Protein AF-A0ABD5MDP4-F1 (afdb_monomer_lite)

Organism: NCBI:txid2996466

Structure (mmCIF, N/CA/C/O backbone):
data_AF-A0ABD5MDP4-F1
#
_entry.id   AF-A0ABD5MDP4-F1
#
loop_
_atom_site.group_PDB
_atom_site.id
_atom_site.type_symbol
_atom_site.label_atom_id
_atom_site.label_alt_id
_atom_site.label_comp_id
_atom_site.label_asym_id
_atom_site.label_entity_id
_atom_site.label_seq_id
_atom_site.pdbx_PDB_ins_code
_atom_site.Cartn_x
_atom_site.Cartn_y
_atom_site.Cartn_z
_atom_site.occupancy
_atom_site.B_iso_or_equiv
_atom_site.auth_seq_id
_atom_site.auth_comp_id
_atom_site.auth_asym_id
_atom_site.auth_atom_id
_atom_site.pdbx_PDB_model_num
ATOM 1 N N . MET A 1 1 ? 26.139 4.457 -11.406 1.00 46.72 1 MET A N 1
ATOM 2 C CA . MET A 1 1 ? 25.271 3.274 -11.198 1.00 46.72 1 MET A CA 1
ATOM 3 C C . MET A 1 1 ? 23.935 3.523 -11.882 1.00 46.72 1 MET A C 1
ATOM 5 O O . MET A 1 1 ? 23.224 4.435 -11.483 1.00 46.72 1 MET A O 1
ATOM 9 N N . VAL A 1 2 ? 23.609 2.791 -12.949 1.00 52.56 2 VAL A N 1
ATOM 10 C CA . VAL A 1 2 ? 22.329 2.968 -13.654 1.00 52.56 2 VAL A CA 1
ATOM 11 C C . VAL A 1 2 ? 21.252 2.224 -12.868 1.00 52.56 2 VAL A C 1
ATOM 13 O O . VAL A 1 2 ? 21.231 0.996 -12.859 1.00 52.56 2 VAL A O 1
ATOM 16 N N . VAL A 1 3 ? 20.374 2.953 -12.176 1.00 63.22 3 VAL A N 1
ATOM 17 C CA . VAL A 1 3 ? 19.258 2.339 -11.443 1.00 63.22 3 VAL A CA 1
ATOM 18 C C . VAL A 1 3 ? 18.331 1.673 -12.455 1.00 63.22 3 VAL A C 1
ATOM 20 O O . VAL A 1 3 ? 17.702 2.339 -13.293 1.00 63.22 3 VAL A O 1
ATOM 23 N N . SER A 1 4 ? 18.265 0.345 -12.380 1.00 73.38 4 SER A N 1
ATOM 24 C CA . SER A 1 4 ? 17.376 -0.472 -13.201 1.00 73.38 4 SER A CA 1
ATOM 25 C C . SER A 1 4 ? 15.920 -0.003 -13.029 1.00 73.38 4 SER A C 1
ATOM 27 O O . SER A 1 4 ? 15.520 0.420 -11.942 1.00 73.38 4 SER A O 1
ATOM 29 N N . ARG A 1 5 ? 15.094 -0.052 -14.091 1.00 67.62 5 ARG A N 1
ATOM 30 C CA . ARG A 1 5 ? 13.684 0.416 -14.038 1.00 67.62 5 ARG A CA 1
ATOM 31 C C . ARG A 1 5 ? 12.898 -0.205 -12.869 1.00 67.62 5 ARG A C 1
ATOM 33 O O . ARG A 1 5 ? 12.056 0.461 -12.280 1.00 67.62 5 ARG A O 1
ATOM 40 N N . ARG A 1 6 ? 13.231 -1.446 -12.489 1.00 69.38 6 ARG A N 1
ATOM 41 C CA . ARG A 1 6 ? 12.643 -2.155 -11.340 1.00 69.38 6 ARG A CA 1
ATOM 42 C C . ARG A 1 6 ? 12.987 -1.504 -9.997 1.00 69.38 6 ARG A C 1
ATOM 44 O O . ARG A 1 6 ? 12.098 -1.317 -9.178 1.00 69.38 6 ARG A O 1
ATOM 51 N N . GLN A 1 7 ? 14.245 -1.122 -9.774 1.00 78.44 7 GLN A N 1
ATOM 52 C CA . GLN A 1 7 ? 14.653 -0.459 -8.529 1.00 78.44 7 GLN A CA 1
ATOM 53 C C . GLN A 1 7 ? 14.045 0.937 -8.387 1.00 78.44 7 GLN A C 1
ATOM 55 O O . GLN A 1 7 ? 13.736 1.345 -7.273 1.00 78.44 7 GLN A O 1
ATOM 60 N N . ARG A 1 8 ? 13.846 1.669 -9.490 1.00 79.88 8 ARG A N 1
ATOM 61 C CA . ARG A 1 8 ? 13.152 2.967 -9.450 1.00 79.88 8 ARG A CA 1
ATOM 62 C C . ARG A 1 8 ? 11.709 2.828 -8.969 1.00 79.88 8 ARG A C 1
ATOM 64 O O . ARG A 1 8 ? 11.291 3.601 -8.119 1.00 79.88 8 ARG A O 1
ATOM 71 N N . PHE A 1 9 ? 10.997 1.807 -9.448 1.00 77.75 9 PHE A N 1
ATOM 72 C CA . PHE A 1 9 ? 9.636 1.509 -9.003 1.00 77.75 9 PHE A CA 1
ATOM 73 C C . PHE A 1 9 ? 9.571 1.189 -7.503 1.00 77.75 9 PHE A C 1
ATOM 75 O O . PHE A 1 9 ? 8.737 1.736 -6.791 1.00 77.75 9 PHE A O 1
ATOM 82 N N . VAL A 1 10 ? 10.488 0.349 -7.007 1.00 82.25 10 VAL A N 1
ATOM 83 C CA . VAL A 1 10 ? 10.533 0.003 -5.578 1.00 82.25 10 VAL A CA 1
ATOM 84 C C . VAL A 1 10 ? 10.825 1.235 -4.723 1.00 82.25 10 VAL A C 1
ATOM 86 O O . VAL A 1 10 ? 10.115 1.467 -3.753 1.00 82.25 10 VAL A O 1
ATOM 89 N N . HIS A 1 11 ? 11.807 2.062 -5.095 1.00 86.50 11 HIS A N 1
ATOM 90 C CA . HIS A 1 11 ? 12.095 3.292 -4.351 1.00 86.50 11 HIS A CA 1
ATOM 91 C C . HIS A 1 11 ? 10.923 4.278 -4.370 1.00 86.50 11 HIS A C 1
ATOM 93 O O . HIS A 1 11 ? 10.601 4.833 -3.325 1.00 86.50 11 HIS A O 1
ATOM 99 N N . ALA A 1 12 ? 10.260 4.462 -5.517 1.00 86.44 12 ALA A N 1
ATOM 100 C CA . ALA A 1 12 ? 9.074 5.313 -5.614 1.00 86.44 12 ALA A CA 1
ATOM 101 C C . ALA A 1 12 ? 7.940 4.802 -4.716 1.00 86.44 12 ALA A C 1
ATOM 103 O O . ALA A 1 12 ? 7.299 5.588 -4.021 1.00 86.44 12 ALA A O 1
ATOM 104 N N . GLN A 1 13 ? 7.735 3.483 -4.667 1.00 87.38 13 GLN A N 1
ATOM 105 C CA . GLN A 1 13 ? 6.717 2.888 -3.810 1.00 87.38 13 GLN A CA 1
ATOM 106 C C . GLN A 1 13 ? 7.044 3.029 -2.325 1.00 87.38 13 GLN A C 1
ATOM 108 O O . GLN A 1 13 ? 6.174 3.399 -1.544 1.00 87.38 13 GLN A O 1
ATOM 113 N N . VAL A 1 14 ? 8.287 2.756 -1.928 1.00 89.81 14 VAL A N 1
ATOM 114 C CA . VAL A 1 14 ? 8.722 2.900 -0.533 1.00 89.81 14 VAL A CA 1
ATOM 115 C C . VAL A 1 14 ? 8.616 4.359 -0.092 1.00 89.81 14 VAL A C 1
ATOM 117 O O . VAL A 1 14 ? 8.059 4.630 0.968 1.00 89.81 14 VAL A O 1
ATOM 120 N N . ALA A 1 15 ? 9.068 5.303 -0.921 1.00 91.19 15 ALA A N 1
ATOM 121 C CA . ALA A 1 15 ? 8.934 6.730 -0.644 1.00 91.19 15 ALA A CA 1
ATOM 122 C C . ALA A 1 15 ? 7.461 7.142 -0.497 1.00 91.19 15 ALA A C 1
ATOM 124 O O . ALA A 1 15 ? 7.120 7.865 0.437 1.00 91.19 15 ALA A O 1
ATOM 125 N N . ALA A 1 16 ? 6.578 6.631 -1.361 1.00 89.81 16 ALA A N 1
ATOM 126 C CA . ALA A 1 16 ? 5.150 6.893 -1.260 1.00 89.81 16 ALA A CA 1
ATOM 127 C C . ALA A 1 16 ? 4.540 6.312 0.026 1.00 89.81 16 ALA A C 1
ATOM 129 O O . ALA A 1 16 ? 3.791 7.007 0.700 1.00 89.81 16 ALA A O 1
ATOM 130 N N . MET A 1 17 ? 4.895 5.085 0.425 1.00 90.19 17 MET A N 1
ATOM 131 C CA . MET A 1 17 ? 4.414 4.491 1.682 1.00 90.19 17 MET A CA 1
ATOM 132 C C . MET A 1 17 ? 4.869 5.292 2.908 1.00 90.19 17 MET A C 1
ATOM 134 O O . MET A 1 17 ? 4.071 5.530 3.811 1.00 90.19 17 MET A O 1
ATOM 138 N N . VAL A 1 18 ? 6.122 5.753 2.929 1.00 92.81 18 VAL A N 1
ATOM 139 C CA . VAL A 1 18 ? 6.634 6.611 4.010 1.00 92.81 18 VAL A CA 1
ATOM 140 C C . VAL A 1 18 ? 5.892 7.947 4.042 1.00 92.81 18 VAL A C 1
ATOM 142 O O . VAL A 1 18 ? 5.468 8.376 5.112 1.00 92.81 18 VAL A O 1
ATOM 145 N N . ALA A 1 19 ? 5.670 8.576 2.885 1.00 91.94 19 ALA A N 1
ATOM 146 C CA . ALA A 1 19 ? 4.910 9.821 2.794 1.00 91.94 19 ALA A CA 1
ATOM 147 C C . ALA A 1 19 ? 3.461 9.649 3.280 1.00 91.94 19 ALA A C 1
ATOM 149 O O . ALA A 1 19 ? 2.962 10.484 4.029 1.00 91.94 19 ALA A O 1
ATOM 150 N N . VAL A 1 20 ? 2.801 8.547 2.913 1.00 91.00 20 VAL A N 1
ATOM 151 C CA . VAL A 1 20 ? 1.439 8.223 3.361 1.00 91.00 20 VAL A CA 1
ATOM 152 C C . VAL A 1 20 ? 1.388 8.022 4.872 1.00 91.00 20 VAL A C 1
ATOM 154 O O . VAL A 1 20 ? 0.526 8.608 5.522 1.00 91.00 20 VAL A O 1
ATOM 157 N N . ALA A 1 21 ? 2.312 7.243 5.445 1.00 91.62 21 ALA A N 1
ATOM 158 C CA . ALA A 1 21 ? 2.394 7.071 6.895 1.00 91.62 21 ALA A CA 1
ATOM 159 C C . ALA A 1 21 ? 2.596 8.419 7.598 1.00 91.62 21 ALA A C 1
ATOM 161 O O . ALA A 1 21 ? 1.881 8.732 8.544 1.00 91.62 21 ALA A O 1
ATOM 162 N N . PHE A 1 22 ? 3.518 9.240 7.092 1.00 93.75 22 PHE A N 1
ATOM 163 C CA . PHE A 1 22 ? 3.824 10.551 7.652 1.00 93.75 22 PHE A CA 1
ATOM 164 C C . PHE A 1 22 ? 2.612 11.493 7.630 1.00 93.75 22 PHE A C 1
ATOM 166 O O . PHE A 1 22 ? 2.275 12.079 8.655 1.00 93.75 22 PHE A O 1
ATOM 173 N N . VAL A 1 23 ? 1.912 11.598 6.495 1.00 92.81 23 VAL A N 1
ATOM 174 C CA . VAL A 1 23 ? 0.711 12.439 6.361 1.00 92.81 23 VAL A CA 1
ATOM 175 C C . VAL A 1 23 ? -0.425 11.937 7.252 1.00 92.81 23 VAL A C 1
ATOM 177 O O . VAL A 1 23 ? -1.048 12.735 7.945 1.00 92.81 23 VAL A O 1
ATOM 180 N N . LEU A 1 24 ? -0.686 10.627 7.282 1.00 90.31 24 LEU A N 1
ATOM 181 C CA . LEU A 1 24 ? -1.738 10.064 8.133 1.00 90.31 24 LEU A CA 1
ATOM 182 C C . LEU A 1 24 ? -1.438 10.256 9.625 1.00 90.31 24 LEU A C 1
ATOM 184 O O . LEU A 1 24 ? -2.359 10.541 10.388 1.00 90.31 24 LEU A O 1
ATOM 188 N N . SER A 1 25 ? -0.168 10.147 10.030 1.00 91.69 25 SER A N 1
ATOM 189 C CA . SER A 1 25 ? 0.274 10.458 11.393 1.00 91.69 25 SER A CA 1
ATOM 190 C C . SER A 1 25 ? 0.108 11.934 11.737 1.00 91.69 25 SER A C 1
ATOM 192 O O . SER A 1 25 ? -0.373 12.238 12.821 1.00 91.69 25 SER A O 1
ATOM 194 N N . LEU A 1 26 ? 0.454 12.853 10.829 1.00 94.75 26 LEU A N 1
ATOM 195 C CA . LEU A 1 26 ? 0.237 14.290 11.045 1.00 94.75 26 LEU A CA 1
ATOM 196 C C . LEU A 1 26 ? -1.244 14.645 11.217 1.00 94.75 26 LEU A C 1
ATOM 198 O O . LEU A 1 26 ? -1.572 15.582 11.936 1.00 94.75 26 LEU A O 1
ATOM 202 N N . LEU A 1 27 ? -2.127 13.900 10.554 1.00 95.00 27 LEU A N 1
ATOM 203 C CA . LEU A 1 27 ? -3.576 14.076 10.626 1.00 95.00 27 LEU A CA 1
ATOM 204 C C . LEU A 1 27 ? -4.231 13.300 11.782 1.00 95.00 27 LEU A C 1
ATOM 206 O O . LEU A 1 27 ? -5.456 13.266 11.844 1.00 95.00 27 LEU A O 1
ATOM 210 N N . ASP A 1 28 ? -3.445 12.623 12.628 1.00 89.75 28 ASP A N 1
ATOM 211 C CA . ASP A 1 28 ? -3.912 11.713 13.690 1.00 89.75 28 ASP A CA 1
ATOM 212 C C . ASP A 1 28 ? -4.963 10.687 13.205 1.00 89.75 28 ASP A C 1
ATOM 214 O O . ASP A 1 28 ? -5.853 10.237 13.919 1.00 89.75 28 ASP A O 1
ATOM 218 N N . SER A 1 29 ? -4.867 10.315 11.926 1.00 89.50 29 SER A N 1
ATOM 219 C CA . SER A 1 29 ? -5.795 9.413 11.229 1.00 89.50 29 SER A CA 1
ATOM 220 C C . SER A 1 29 ? -5.114 8.108 10.816 1.00 89.50 29 SER A C 1
ATOM 222 O O . SER A 1 29 ? -5.630 7.343 9.993 1.00 89.50 29 SER A O 1
ATOM 224 N N . LEU A 1 30 ? -3.935 7.843 11.392 1.00 88.75 30 LEU A N 1
ATOM 225 C C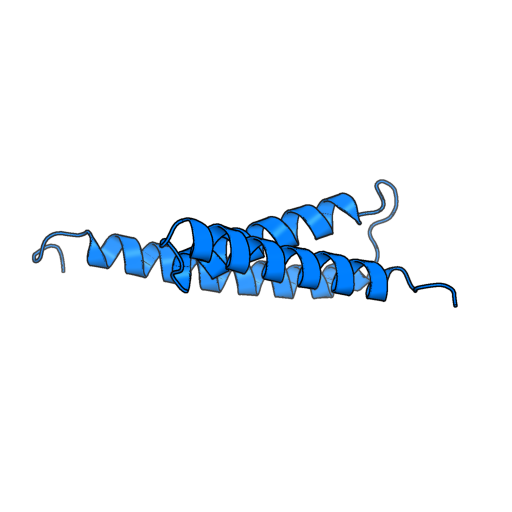A . LEU A 1 30 ? -3.138 6.658 11.122 1.00 88.75 30 LEU A CA 1
ATOM 226 C C . LEU A 1 30 ? -3.870 5.408 11.617 1.00 88.75 30 LEU A C 1
ATOM 228 O O . LEU A 1 30 ? -3.759 4.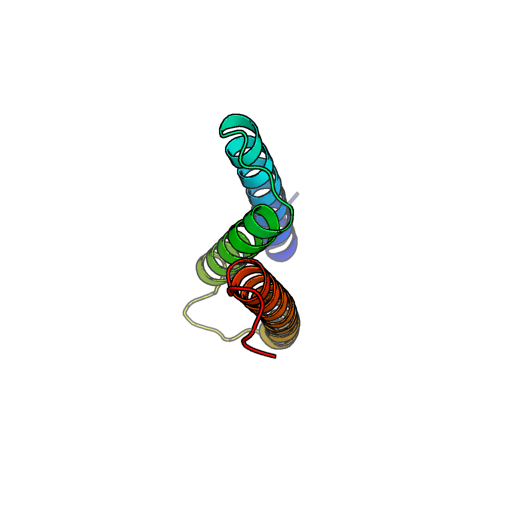983 12.762 1.00 88.75 30 LEU A O 1
ATOM 232 N N . THR A 1 31 ? -4.592 4.780 10.699 1.00 88.06 31 THR A N 1
ATOM 233 C CA . THR A 1 31 ? -5.200 3.467 10.891 1.00 88.06 31 THR A CA 1
ATOM 234 C C . THR A 1 31 ? -4.632 2.507 9.861 1.00 88.06 31 THR A C 1
ATOM 236 O O . THR A 1 31 ? -4.341 2.900 8.730 1.00 88.06 31 THR A O 1
ATOM 239 N N . VAL A 1 32 ? -4.490 1.231 10.233 1.00 85.50 32 VAL A N 1
ATOM 240 C CA . VAL A 1 32 ? -4.003 0.179 9.319 1.00 85.50 32 VAL A CA 1
ATOM 241 C C . VAL A 1 32 ? -4.856 0.123 8.048 1.00 85.50 32 VAL A C 1
ATOM 243 O O . VAL A 1 32 ? -4.332 -0.064 6.954 1.00 85.50 32 VAL A O 1
ATOM 246 N N . GLU A 1 33 ? -6.161 0.353 8.192 1.00 84.44 33 GLU A N 1
ATOM 247 C CA . GLU A 1 33 ? -7.133 0.394 7.101 1.00 84.44 33 GLU A CA 1
ATOM 248 C C . GLU A 1 33 ? -6.838 1.543 6.128 1.00 84.44 33 GLU A C 1
ATOM 250 O O . GLU A 1 33 ? -6.588 1.290 4.951 1.00 84.44 33 GLU A O 1
ATOM 255 N N . LEU A 1 34 ? -6.796 2.795 6.606 1.00 84.50 34 LEU A N 1
ATOM 256 C CA . LEU A 1 34 ? -6.505 3.957 5.754 1.00 84.50 34 LEU A CA 1
ATOM 257 C C . LEU A 1 34 ? -5.109 3.873 5.139 1.00 84.50 34 LEU A C 1
ATOM 259 O O . LEU A 1 34 ? -4.948 4.116 3.945 1.00 84.50 34 LEU A O 1
ATOM 263 N N . PHE A 1 35 ? -4.111 3.476 5.927 1.00 86.88 35 PHE A N 1
ATOM 264 C CA . PHE A 1 35 ? -2.747 3.307 5.442 1.00 86.88 35 PHE A CA 1
ATOM 265 C C . PHE A 1 35 ? -2.675 2.293 4.298 1.00 86.88 35 PHE A C 1
ATOM 267 O O . PHE A 1 35 ? -2.033 2.565 3.281 1.00 86.88 35 PHE A O 1
ATOM 274 N N . PHE A 1 36 ? -3.362 1.154 4.430 1.00 84.94 36 PHE A N 1
ATOM 275 C CA . PHE A 1 36 ? -3.428 0.142 3.382 1.00 84.94 36 PHE A CA 1
ATOM 276 C C . PHE A 1 36 ? -4.085 0.687 2.111 1.00 84.94 36 PHE A C 1
ATOM 278 O O . PHE A 1 36 ? -3.509 0.560 1.031 1.00 84.94 36 PHE A O 1
ATOM 285 N N . VAL A 1 37 ? -5.256 1.327 2.230 1.00 86.56 37 VAL A N 1
ATOM 286 C CA . VAL A 1 37 ? -5.986 1.868 1.072 1.00 86.56 37 VAL A CA 1
ATOM 287 C C . VAL A 1 37 ? -5.146 2.908 0.333 1.00 86.56 37 VAL A C 1
ATOM 289 O O . VAL A 1 37 ? -4.961 2.806 -0.878 1.00 86.56 37 VAL A O 1
ATOM 292 N N . VAL A 1 38 ? -4.589 3.884 1.048 1.00 87.88 38 VAL A N 1
ATOM 293 C CA . VAL A 1 38 ? -3.820 4.968 0.425 1.00 87.88 38 VAL A CA 1
ATOM 294 C C . VAL A 1 38 ? -2.503 4.442 -0.161 1.00 87.88 38 VAL A C 1
ATOM 296 O O . VAL A 1 38 ? -2.130 4.829 -1.268 1.00 87.88 38 VAL A O 1
ATOM 299 N N . SER A 1 39 ? -1.831 3.497 0.506 1.00 86.31 39 SER A N 1
ATOM 300 C CA . SER A 1 39 ? -0.622 2.852 -0.031 1.00 86.31 39 SER A CA 1
ATOM 301 C C . SER A 1 39 ? -0.906 2.019 -1.285 1.00 86.31 39 SER A C 1
ATOM 303 O O . SER A 1 39 ? -0.083 1.997 -2.203 1.00 86.31 39 SER A O 1
ATOM 305 N N . LEU A 1 40 ? -2.068 1.356 -1.351 1.00 86.12 40 LEU A N 1
ATOM 306 C CA . LEU A 1 40 ? -2.523 0.621 -2.532 1.00 86.12 40 LEU A CA 1
ATOM 307 C C . LEU A 1 40 ? -2.818 1.569 -3.702 1.00 86.12 40 LEU A C 1
ATOM 309 O O . LEU A 1 40 ? -2.450 1.273 -4.839 1.00 86.12 40 LEU A O 1
ATOM 313 N N . ILE A 1 41 ? -3.429 2.725 -3.433 1.00 85.56 41 ILE A N 1
ATOM 314 C CA . ILE A 1 41 ? -3.649 3.767 -4.444 1.00 85.56 41 ILE A CA 1
ATOM 315 C C . ILE A 1 41 ? -2.307 4.303 -4.950 1.00 85.56 41 ILE A C 1
ATOM 317 O O . ILE A 1 41 ? -2.087 4.347 -6.157 1.00 85.56 41 ILE A O 1
ATOM 321 N N . ALA A 1 42 ? -1.379 4.643 -4.052 1.00 86.25 42 ALA A N 1
ATOM 322 C CA . ALA A 1 42 ? -0.043 5.097 -4.429 1.00 86.25 42 ALA A CA 1
ATOM 323 C C . ALA A 1 42 ? 0.710 4.052 -5.273 1.00 86.25 42 ALA A C 1
ATOM 325 O O . ALA A 1 42 ? 1.379 4.401 -6.246 1.00 86.25 42 ALA A O 1
ATOM 326 N N . PHE A 1 43 ? 0.537 2.765 -4.953 1.00 85.56 43 PHE A N 1
ATOM 327 C CA . PHE A 1 43 ? 1.036 1.662 -5.769 1.00 85.56 43 PHE A CA 1
ATOM 328 C C . PHE A 1 43 ? 0.440 1.669 -7.172 1.00 85.56 43 PHE A C 1
ATOM 330 O O . PHE A 1 43 ? 1.193 1.659 -8.141 1.00 85.56 43 PHE A O 1
ATOM 337 N N . LEU A 1 44 ? -0.887 1.728 -7.300 1.00 84.75 44 LEU A N 1
ATOM 338 C CA . LEU A 1 44 ? -1.568 1.789 -8.596 1.00 84.75 44 LEU A CA 1
ATOM 339 C C . LEU A 1 44 ? -1.099 2.991 -9.428 1.00 84.75 44 LEU A C 1
ATOM 341 O O . LEU A 1 44 ? -0.777 2.833 -10.602 1.00 84.75 44 LEU A O 1
ATOM 345 N N . VAL A 1 45 ? -0.967 4.163 -8.806 1.00 84.75 45 VAL A N 1
ATOM 346 C CA . VAL A 1 45 ? -0.451 5.380 -9.448 1.00 84.75 45 VAL A CA 1
ATOM 347 C C . VAL A 1 45 ? 0.981 5.179 -9.947 1.00 84.75 45 VAL A C 1
ATOM 349 O O . VAL A 1 45 ? 1.266 5.458 -11.110 1.00 84.75 45 VAL A O 1
ATOM 352 N N . ASN A 1 46 ? 1.876 4.628 -9.120 1.00 83.06 46 ASN A N 1
ATOM 353 C CA . ASN A 1 46 ? 3.246 4.306 -9.529 1.00 83.06 46 ASN A CA 1
ATOM 354 C C . ASN A 1 46 ? 3.287 3.274 -10.666 1.00 83.06 46 ASN A C 1
ATOM 356 O O . ASN A 1 46 ? 4.151 3.357 -11.543 1.00 83.06 46 ASN A O 1
ATOM 360 N N . VAL A 1 47 ? 2.378 2.293 -10.662 1.00 80.50 47 VAL A N 1
ATOM 361 C CA . VAL A 1 47 ? 2.269 1.280 -11.720 1.00 80.50 47 VAL A CA 1
ATOM 362 C C . VAL A 1 47 ? 1.900 1.926 -13.048 1.00 80.50 47 VAL A C 1
ATOM 364 O O . VAL A 1 47 ? 2.558 1.643 -14.048 1.00 80.50 47 VAL A O 1
ATOM 367 N N . GLU A 1 48 ? 0.895 2.797 -13.055 1.00 80.94 48 GLU A N 1
ATOM 368 C CA . GLU A 1 48 ? 0.445 3.503 -14.257 1.00 80.94 48 GLU A CA 1
AT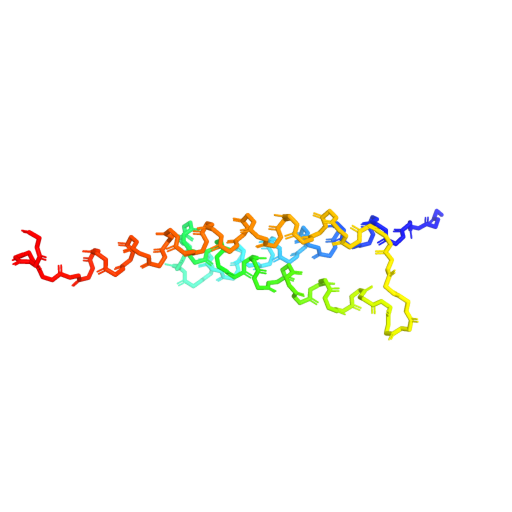OM 369 C C . GLU A 1 48 ? 1.499 4.513 -14.747 1.00 80.94 48 GLU A C 1
ATOM 371 O O . GLU A 1 48 ? 1.835 4.518 -15.927 1.00 80.94 48 GLU A O 1
ATOM 376 N N . LEU A 1 49 ? 2.136 5.277 -13.84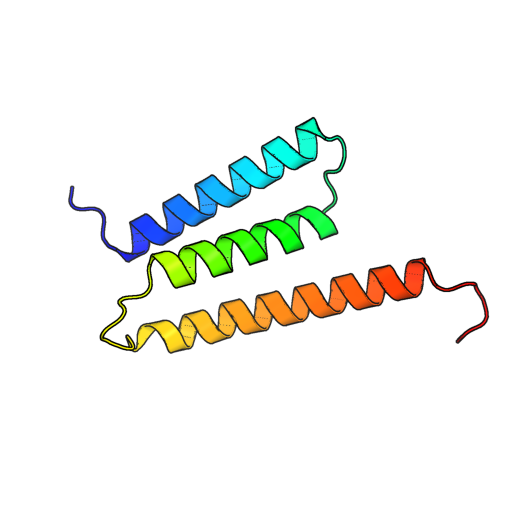9 1.00 76.56 49 LEU A N 1
ATOM 377 C CA . LEU A 1 49 ? 3.229 6.208 -14.189 1.00 76.56 49 LEU A CA 1
ATOM 378 C C . LEU A 1 49 ? 4.462 5.511 -14.779 1.00 76.56 49 LEU A C 1
ATOM 380 O O . LEU A 1 49 ? 5.170 6.080 -15.608 1.00 76.56 49 LEU A O 1
ATOM 384 N N . THR A 1 50 ? 4.744 4.281 -14.344 1.00 70.19 50 THR A N 1
ATOM 385 C CA . THR A 1 50 ? 5.896 3.502 -14.829 1.00 70.19 50 THR A CA 1
ATOM 386 C C . THR A 1 50 ? 5.524 2.613 -16.024 1.00 70.19 50 THR A C 1
ATOM 388 O O . THR A 1 50 ? 6.396 1.939 -16.587 1.00 70.19 50 THR A O 1
ATOM 391 N N . ALA A 1 51 ? 4.251 2.588 -16.433 1.00 64.38 51 ALA A N 1
ATOM 392 C CA . ALA A 1 51 ? 3.792 1.783 -17.551 1.00 64.38 51 ALA A CA 1
ATOM 393 C C . ALA A 1 51 ? 4.318 2.362 -18.879 1.00 64.38 51 ALA A C 1
ATOM 395 O O . ALA A 1 51 ? 4.079 3.524 -19.203 1.00 64.38 51 ALA A O 1
ATOM 396 N N . PRO A 1 52 ? 5.041 1.574 -19.694 1.00 59.28 52 PRO A N 1
ATOM 397 C CA . PRO A 1 52 ? 5.358 1.992 -21.049 1.00 59.28 52 PRO A CA 1
ATOM 398 C C . PRO A 1 52 ? 4.086 1.926 -21.908 1.00 59.28 52 PRO A C 1
ATOM 400 O O . PRO A 1 52 ? 3.568 0.839 -22.153 1.00 59.28 52 PRO A O 1
ATOM 403 N N . PHE A 1 53 ? 3.623 3.081 -22.398 1.00 57.44 53 PHE A N 1
ATOM 404 C CA . PHE A 1 53 ? 2.403 3.236 -23.212 1.00 57.44 53 PHE A CA 1
ATOM 405 C C . PHE A 1 53 ? 2.339 2.350 -24.477 1.00 57.44 53 PHE A C 1
ATOM 407 O O . PHE A 1 53 ? 1.260 2.159 -25.022 1.00 57.44 53 PHE A O 1
ATOM 414 N N . HIS A 1 54 ? 3.466 1.791 -24.939 1.00 53.22 54 HIS A N 1
ATOM 415 C CA . HIS A 1 54 ? 3.578 1.105 -26.235 1.00 53.22 54 HIS A CA 1
ATOM 416 C C . HIS A 1 54 ? 3.915 -0.395 -26.175 1.00 53.22 54 HIS A C 1
ATOM 418 O O . HIS A 1 54 ? 3.966 -1.042 -27.216 1.00 53.22 54 HIS A O 1
ATOM 424 N N . VAL A 1 55 ? 4.170 -0.983 -24.999 1.00 57.25 55 VAL A N 1
ATOM 425 C CA . VAL A 1 55 ? 4.566 -2.403 -24.915 1.00 57.25 55 VAL A CA 1
ATOM 426 C C . VAL A 1 55 ? 4.062 -3.013 -23.620 1.00 57.25 55 VAL A C 1
ATOM 428 O O . VAL A 1 55 ? 4.521 -2.628 -22.551 1.00 57.25 55 VAL A O 1
ATOM 431 N N . THR A 1 56 ? 3.152 -3.988 -23.688 1.00 54.62 56 THR A N 1
ATOM 432 C CA . THR A 1 56 ? 2.741 -4.791 -22.527 1.00 54.62 56 THR A CA 1
ATOM 433 C C . THR A 1 56 ? 3.885 -5.722 -22.118 1.00 54.62 56 THR A C 1
ATOM 435 O O . THR A 1 56 ? 4.103 -6.734 -22.784 1.00 54.62 56 THR A O 1
ATOM 438 N N . PRO A 1 57 ? 4.635 -5.436 -21.037 1.00 59.03 57 PRO A N 1
ATOM 439 C CA . PRO A 1 57 ? 5.782 -6.248 -20.658 1.00 59.03 57 PRO A CA 1
ATOM 440 C C . PRO A 1 57 ? 5.295 -7.523 -19.960 1.00 59.03 57 PRO A C 1
ATOM 442 O O . PRO A 1 57 ? 4.405 -7.459 -19.109 1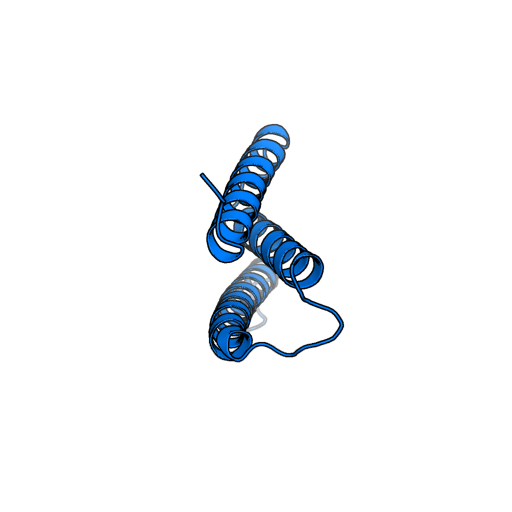.00 59.03 57 PRO A O 1
ATOM 445 N N . GLU A 1 58 ? 5.927 -8.669 -20.223 1.00 65.06 58 GLU A N 1
ATOM 446 C CA . GLU A 1 58 ? 5.566 -9.961 -19.606 1.00 65.06 58 GLU A CA 1
ATOM 447 C C . GLU A 1 58 ? 5.552 -9.928 -18.063 1.00 65.06 58 GLU A C 1
ATOM 449 O O . GLU A 1 58 ? 4.767 -10.615 -17.403 1.00 65.06 58 GLU A O 1
ATOM 454 N N . TRP A 1 59 ? 6.359 -9.049 -17.456 1.00 66.69 59 TRP A N 1
ATOM 455 C CA . TRP A 1 59 ? 6.411 -8.860 -16.004 1.00 66.69 59 TRP A CA 1
ATOM 456 C C . TRP A 1 59 ? 5.106 -8.300 -15.400 1.00 66.69 59 TRP A C 1
ATOM 458 O O . TRP A 1 59 ? 4.825 -8.538 -14.223 1.00 66.69 59 TRP A O 1
ATOM 468 N N . ARG A 1 60 ? 4.238 -7.653 -16.200 1.00 67.62 60 ARG A N 1
ATOM 469 C CA . ARG A 1 60 ? 2.917 -7.153 -15.760 1.00 67.62 60 ARG A CA 1
ATOM 470 C C . ARG A 1 60 ? 1.999 -8.289 -15.292 1.00 67.62 60 ARG A C 1
ATOM 472 O O . ARG A 1 60 ? 1.085 -8.056 -14.504 1.00 67.62 60 ARG A O 1
ATOM 479 N N . ARG A 1 61 ? 2.250 -9.538 -15.716 1.00 70.81 61 ARG A N 1
ATOM 480 C CA . ARG A 1 61 ? 1.509 -10.713 -15.227 1.00 70.81 61 ARG A CA 1
ATOM 481 C C . ARG A 1 61 ? 1.727 -10.961 -13.732 1.00 70.81 61 ARG A C 1
ATOM 483 O O . ARG A 1 61 ? 0.782 -11.345 -13.058 1.00 70.81 61 ARG A O 1
ATOM 490 N N . ARG A 1 62 ? 2.925 -10.691 -13.198 1.00 75.44 62 ARG A N 1
ATOM 491 C CA . ARG A 1 62 ? 3.188 -10.767 -11.746 1.00 75.44 62 ARG A CA 1
ATOM 492 C C . ARG A 1 62 ? 2.579 -9.584 -10.995 1.00 75.44 62 ARG A C 1
ATOM 494 O O . ARG A 1 62 ? 2.056 -9.760 -9.905 1.00 75.44 62 ARG A O 1
ATOM 501 N N . LEU A 1 63 ? 2.582 -8.402 -11.609 1.00 74.00 63 LEU A N 1
ATOM 502 C CA . LEU A 1 63 ? 1.973 -7.200 -11.035 1.00 74.00 63 LEU A CA 1
ATOM 503 C C . LEU A 1 63 ? 0.456 -7.336 -10.870 1.00 74.00 63 LEU A C 1
ATOM 505 O O . LEU A 1 63 ? -0.083 -6.922 -9.851 1.00 74.00 63 LEU A O 1
ATOM 509 N N . ARG A 1 64 ? -0.220 -7.990 -11.826 1.00 77.62 64 ARG A N 1
ATOM 510 C CA . ARG A 1 64 ? -1.649 -8.324 -11.715 1.00 77.62 64 ARG A CA 1
ATOM 511 C C . ARG A 1 64 ? -1.971 -9.123 -10.453 1.00 77.62 64 ARG A C 1
ATOM 513 O O . ARG A 1 64 ? -2.988 -8.849 -9.833 1.00 77.62 64 ARG A O 1
ATOM 520 N N . TRP A 1 65 ? -1.102 -10.049 -10.044 1.00 80.56 65 TRP A N 1
ATOM 521 C CA . TRP A 1 65 ? -1.286 -10.794 -8.795 1.00 80.56 65 TRP A CA 1
ATOM 522 C C . TRP A 1 65 ? -1.147 -9.908 -7.556 1.00 80.56 65 TRP A C 1
ATOM 524 O O . TRP A 1 65 ? -1.930 -10.054 -6.626 1.00 80.56 65 TRP A O 1
ATOM 534 N N . ILE A 1 66 ? -0.211 -8.955 -7.558 1.00 78.75 66 ILE A N 1
ATOM 535 C CA . ILE A 1 66 ? -0.061 -7.989 -6.457 1.00 78.75 66 ILE A CA 1
ATOM 536 C C . ILE A 1 66 ? -1.292 -7.079 -6.373 1.00 78.75 66 ILE A C 1
ATOM 538 O O . ILE A 1 66 ? -1.813 -6.860 -5.286 1.00 78.75 66 ILE A O 1
ATOM 542 N N . ILE A 1 67 ? -1.793 -6.600 -7.516 1.00 81.31 67 ILE A N 1
ATOM 543 C CA . ILE A 1 67 ? -3.016 -5.788 -7.581 1.00 81.31 67 ILE A CA 1
ATOM 544 C C . ILE A 1 67 ? -4.218 -6.594 -7.086 1.00 81.31 67 ILE A C 1
ATOM 546 O O . ILE A 1 67 ? -4.986 -6.087 -6.279 1.00 81.31 67 ILE A O 1
ATOM 550 N N . ALA A 1 68 ? -4.366 -7.848 -7.520 1.00 85.81 68 ALA A N 1
ATOM 551 C CA . ALA A 1 68 ? -5.451 -8.721 -7.076 1.00 85.81 68 ALA A CA 1
ATOM 552 C C . ALA A 1 68 ? -5.396 -8.980 -5.562 1.00 85.81 68 ALA A C 1
ATOM 554 O O . ALA A 1 68 ? -6.420 -8.897 -4.890 1.00 85.81 68 ALA A O 1
ATOM 555 N N . LEU A 1 69 ? -4.203 -9.227 -5.013 1.00 85.81 69 LEU A N 1
ATOM 556 C CA . LEU A 1 69 ? -4.003 -9.385 -3.573 1.00 85.81 69 LEU A CA 1
ATOM 557 C C . LEU A 1 69 ? -4.336 -8.092 -2.813 1.00 85.81 69 LEU A C 1
ATOM 559 O O . LEU A 1 69 ? -5.002 -8.130 -1.781 1.00 85.81 69 LEU A O 1
ATOM 563 N N . GLY A 1 70 ? -3.927 -6.944 -3.357 1.00 83.50 70 GLY A N 1
ATOM 564 C CA . GLY A 1 70 ? -4.284 -5.627 -2.840 1.00 83.50 70 GLY A CA 1
ATOM 565 C C . GLY A 1 70 ? -5.795 -5.390 -2.842 1.00 83.50 70 GLY A C 1
ATOM 566 O O . GLY A 1 70 ? -6.352 -4.963 -1.834 1.00 83.50 70 GLY A O 1
ATOM 567 N N . LEU A 1 71 ? -6.479 -5.738 -3.935 1.00 87.06 71 LEU A N 1
ATOM 568 C CA . LEU A 1 71 ? -7.936 -5.650 -4.047 1.00 87.06 71 LEU A CA 1
ATOM 569 C C . LEU A 1 71 ? -8.654 -6.575 -3.062 1.00 87.06 71 LEU A C 1
ATOM 571 O O . LEU A 1 71 ? -9.686 -6.192 -2.514 1.00 87.06 71 LEU A O 1
ATOM 575 N N . LEU A 1 72 ? -8.125 -7.774 -2.823 1.00 89.62 72 LEU A N 1
ATOM 576 C CA . LEU A 1 72 ? -8.664 -8.694 -1.822 1.00 89.62 72 LEU A CA 1
ATOM 577 C C . LEU A 1 72 ? -8.564 -8.095 -0.416 1.00 89.62 72 LEU A C 1
ATOM 579 O O . LEU A 1 72 ? -9.565 -8.048 0.298 1.00 89.62 72 LEU A O 1
ATOM 583 N N . GLY A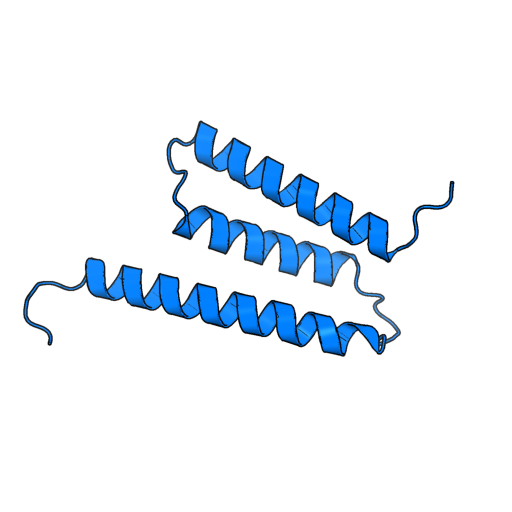 1 73 ? -7.392 -7.571 -0.046 1.00 84.88 73 GLY A N 1
ATOM 584 C CA . GLY A 1 73 ? -7.211 -6.864 1.225 1.00 84.88 73 GLY A CA 1
ATOM 585 C C . GLY A 1 73 ? -8.128 -5.643 1.350 1.00 84.88 73 GLY A C 1
ATOM 586 O O . GLY A 1 73 ? -8.757 -5.448 2.386 1.00 84.88 73 GLY A O 1
ATOM 587 N N . PHE A 1 74 ? -8.280 -4.872 0.269 1.00 82.38 74 PHE A N 1
ATOM 588 C CA . PHE A 1 74 ? -9.183 -3.721 0.209 1.00 82.38 74 PHE A CA 1
ATOM 589 C C . PHE A 1 74 ? -10.637 -4.141 0.440 1.00 82.38 74 PHE A C 1
ATOM 591 O O . PHE A 1 74 ? -11.320 -3.564 1.281 1.00 82.38 74 PHE A O 1
ATOM 598 N N . SER A 1 75 ? -11.088 -5.185 -0.255 1.00 85.50 75 SER A N 1
ATOM 599 C CA . SER A 1 75 ? -12.449 -5.715 -0.130 1.00 85.50 75 SER A CA 1
ATOM 600 C C . SER A 1 75 ? -12.733 -6.180 1.298 1.00 85.50 75 SER A C 1
ATOM 602 O O . SER A 1 75 ? -13.781 -5.860 1.850 1.00 85.50 75 SER A O 1
ATOM 604 N N . TYR A 1 76 ? -11.779 -6.868 1.931 1.00 86.44 76 TYR A N 1
ATOM 605 C CA . TYR A 1 76 ? -11.894 -7.282 3.329 1.00 86.44 76 TYR A CA 1
ATOM 606 C C . TYR A 1 76 ? -12.026 -6.087 4.284 1.00 86.44 76 TYR A C 1
ATOM 608 O O . TYR A 1 76 ? -12.906 -6.082 5.144 1.00 86.44 76 TYR A O 1
ATOM 616 N N . ILE A 1 77 ? -11.195 -5.052 4.111 1.00 83.31 77 ILE A N 1
ATOM 617 C CA . ILE A 1 77 ? -11.265 -3.825 4.918 1.00 83.31 77 ILE A CA 1
ATOM 618 C C . ILE A 1 77 ? -12.624 -3.143 4.747 1.00 83.31 77 ILE A C 1
ATOM 620 O O . ILE A 1 77 ? -13.240 -2.764 5.740 1.00 83.31 77 ILE A O 1
ATOM 624 N N . VAL A 1 78 ? -13.115 -3.021 3.511 1.00 82.12 78 VAL A N 1
ATOM 625 C CA . VAL A 1 78 ? -14.422 -2.419 3.216 1.00 82.12 78 VAL A CA 1
ATOM 626 C C . VAL A 1 78 ? -15.549 -3.199 3.891 1.00 82.12 78 VAL A C 1
ATOM 628 O O . VAL A 1 78 ? -16.370 -2.592 4.572 1.00 82.12 78 VAL A O 1
ATOM 631 N N . ILE A 1 79 ? -15.562 -4.530 3.776 1.00 85.88 79 ILE A N 1
ATOM 632 C CA . ILE A 1 79 ? -16.566 -5.381 4.432 1.00 85.88 79 ILE A CA 1
ATOM 633 C C . ILE A 1 79 ? -16.517 -5.188 5.948 1.00 85.88 79 ILE A C 1
ATOM 635 O O . ILE A 1 79 ? -17.547 -4.935 6.566 1.00 85.88 79 ILE A O 1
ATOM 639 N N . ARG A 1 80 ? -15.324 -5.248 6.551 1.00 84.69 80 ARG A N 1
ATOM 640 C CA . ARG A 1 80 ? -15.148 -5.055 7.996 1.00 84.69 80 ARG A CA 1
ATOM 641 C C . ARG A 1 80 ? -15.648 -3.683 8.449 1.00 84.69 80 ARG A C 1
ATOM 643 O O . ARG A 1 80 ? -16.327 -3.593 9.467 1.00 84.69 80 ARG A O 1
ATOM 650 N N . ARG A 1 81 ? -15.342 -2.628 7.689 1.00 82.06 81 ARG A N 1
ATOM 651 C CA . ARG A 1 81 ? -15.775 -1.255 7.973 1.00 82.06 81 ARG A CA 1
ATOM 652 C C . ARG A 1 81 ? -17.292 -1.120 7.886 1.00 82.06 81 ARG A C 1
ATOM 654 O O . ARG A 1 81 ? -17.890 -0.510 8.763 1.00 82.06 81 ARG A O 1
ATOM 661 N N . ILE A 1 82 ? -17.904 -1.708 6.859 1.00 83.12 82 ILE A N 1
ATOM 662 C CA . ILE A 1 82 ? -19.358 -1.721 6.674 1.00 83.12 82 ILE A CA 1
ATOM 663 C C . ILE A 1 82 ? -20.022 -2.462 7.837 1.00 83.12 82 ILE A C 1
ATOM 665 O O . ILE A 1 82 ? -20.887 -1.893 8.490 1.00 83.12 82 ILE A O 1
ATOM 669 N N . LEU A 1 83 ? -19.568 -3.674 8.167 1.00 80.25 83 LEU A N 1
ATOM 670 C CA . LEU A 1 83 ? -20.109 -4.458 9.283 1.00 80.25 83 LEU A CA 1
ATOM 671 C C . LEU A 1 83 ? -19.964 -3.752 10.637 1.00 80.25 83 LEU A C 1
ATOM 673 O O . LEU A 1 83 ? -20.853 -3.867 11.470 1.00 80.25 83 LEU A O 1
ATOM 677 N N . ALA A 1 84 ? -18.880 -3.003 10.852 1.00 78.69 84 ALA A N 1
ATOM 678 C CA . ALA A 1 84 ? -18.685 -2.219 12.072 1.00 78.69 84 ALA A CA 1
ATOM 679 C C . ALA A 1 84 ? -19.617 -0.996 12.171 1.00 78.69 84 ALA A C 1
ATOM 681 O O . ALA A 1 84 ? -19.903 -0.539 13.273 1.00 78.69 84 ALA A O 1
ATOM 682 N N . ILE A 1 85 ? -20.062 -0.449 11.034 1.00 76.12 85 ILE A N 1
ATOM 683 C CA . ILE A 1 85 ? -21.024 0.663 10.972 1.00 76.12 85 ILE A CA 1
ATOM 684 C C . ILE A 1 85 ? -22.470 0.143 11.022 1.00 76.12 85 ILE A C 1
ATOM 686 O O . ILE A 1 85 ? -23.369 0.889 11.415 1.00 76.12 85 ILE A O 1
ATOM 690 N N . LEU A 1 86 ? -22.719 -1.114 10.629 1.00 72.12 86 LEU A N 1
ATOM 691 C CA . LEU A 1 86 ? -24.068 -1.671 10.636 1.00 72.12 86 LEU A CA 1
ATOM 692 C C . LEU A 1 86 ? -24.628 -1.746 12.070 1.00 72.12 86 LEU A C 1
ATOM 694 O O . LEU A 1 86 ? -23.951 -2.244 12.972 1.00 72.12 86 LEU A O 1
ATOM 698 N N . PRO A 1 87 ? -25.877 -1.293 12.288 1.00 68.69 87 PRO A N 1
ATOM 699 C CA . PRO A 1 87 ? -26.525 -1.412 13.584 1.00 68.69 87 PRO A CA 1
ATOM 700 C C . PRO A 1 87 ? -26.669 -2.890 13.994 1.00 68.69 87 PRO A C 1
ATOM 702 O O . PRO A 1 87 ? -26.897 -3.750 13.135 1.00 68.69 87 PRO A O 1
ATOM 705 N N . PRO A 1 88 ? -26.552 -3.202 15.299 1.00 65.19 88 PRO A N 1
ATOM 706 C CA . PRO A 1 88 ? -26.688 -4.566 15.799 1.00 65.19 88 PRO A CA 1
ATOM 707 C C . PRO A 1 88 ? -28.115 -5.065 15.525 1.00 65.19 88 PRO A C 1
ATOM 709 O O . PRO A 1 88 ? -29.067 -4.555 16.109 1.00 65.19 88 PRO A O 1
ATOM 712 N N . GLY A 1 89 ? -28.274 -6.025 14.606 1.00 63.06 89 GLY A N 1
ATOM 713 C CA . GLY A 1 89 ? -29.583 -6.606 14.262 1.00 63.06 89 GLY A CA 1
ATOM 714 C C . GLY A 1 89 ? -29.801 -7.015 12.798 1.00 63.06 89 GLY A C 1
ATOM 715 O O . GLY A 1 89 ? -30.900 -7.438 12.461 1.00 63.06 89 GLY A O 1
ATOM 716 N N . VAL A 1 90 ? -28.797 -6.884 11.922 1.00 63.66 90 VAL A N 1
ATOM 717 C CA . VAL A 1 90 ? -28.896 -7.244 10.485 1.00 63.66 90 VAL A CA 1
ATOM 718 C C . VAL A 1 90 ? -28.223 -8.596 10.160 1.00 63.66 90 VAL A C 1
ATOM 720 O O . VAL A 1 90 ? -28.074 -8.958 8.996 1.00 63.66 90 VAL A O 1
ATOM 723 N N . ILE A 1 91 ? -27.834 -9.370 11.176 1.00 57.19 91 ILE A N 1
ATOM 724 C CA . ILE A 1 91 ? -27.319 -10.745 11.037 1.00 57.19 91 ILE A CA 1
ATOM 725 C C . ILE A 1 91 ? -28.109 -11.691 11.925 1.00 57.19 91 ILE A C 1
ATOM 727 O O . ILE A 1 91 ? -28.367 -11.297 13.084 1.00 57.19 91 ILE A O 1
#

InterPro domains:
  IPR058357 Protein of unknown function DUF8044 [PF26161] (1-91)

Secondary structure (DSSP, 8-state):
----HHHHHHHHHHHHHHHHHHHHHHTT---HHHHHHHHHHHHHHHHHHT--TT---TTHHHHHHHHHHHHHHHHHHHHHHHHHHS-TT--

Sequence (91 aa):
MVVSRRQRFVHAQVAAMVAVAFVLSLLDSLTVELFFVVSLIAFLVNVELTAPFHVTPEWRRRLRWIIALGLLGFSYIVIRRILAILPPGVI

Foldseek 3Di:
DPQDLVNVLVVQLVVQLVVLQVVCVVVVNDDPLSSLVSSLVSNVVSCVVSDDPPDDDPCVVVVVVVNVVSVVVNVVSVVVVVVVPDDPDPD

pLDDT: mean 79.4, std 11.3, range [46.72, 95.0]

Radius of gyration: 16.58 Å; chains: 1; bounding box: 55×25×42 Å